Protein AF-A0A915KDW7-F1 (afdb_monomer_lite)

InterPro domains:
  IPR001881 EGF-like calcium-binding domain [SM00179] (19-62)
  IPR049883 NOTCH1, EGF-like calcium-binding domain [PF07645] (20-56)

Structure (mmCIF, N/CA/C/O backbone):
data_AF-A0A915KDW7-F1
#
_entry.id   AF-A0A915KDW7-F1
#
loop_
_atom_site.group_PDB
_atom_site.id
_atom_site.type_symbol
_atom_site.label_atom_id
_atom_site.label_alt_id
_atom_site.label_comp_id
_atom_site.label_asym_id
_atom_site.label_entity_id
_atom_site.label_seq_id
_atom_site.pdbx_PDB_ins_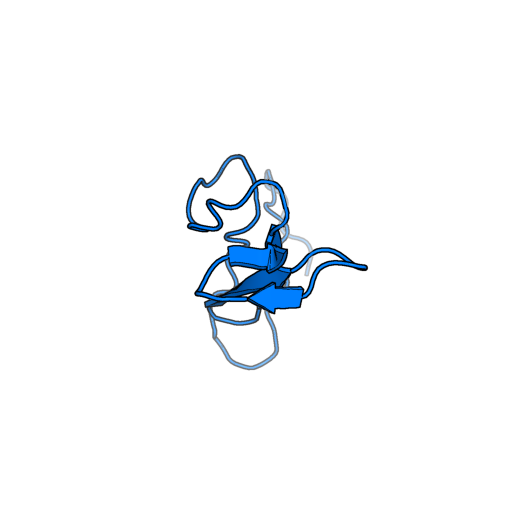code
_atom_site.Cartn_x
_atom_site.Cartn_y
_atom_site.Cartn_z
_atom_site.occupancy
_atom_site.B_iso_or_equiv
_atom_site.auth_seq_id
_atom_site.auth_comp_id
_atom_site.auth_asym_id
_atom_site.auth_atom_id
_atom_site.pdbx_PDB_model_num
ATOM 1 N N . MET A 1 1 ? 21.944 -17.595 -14.006 1.00 40.28 1 MET A N 1
ATOM 2 C CA . MET A 1 1 ? 23.226 -16.885 -13.791 1.00 40.28 1 MET A CA 1
ATOM 3 C C . MET A 1 1 ? 23.250 -16.236 -12.406 1.00 40.28 1 MET A C 1
ATOM 5 O O . MET A 1 1 ? 22.368 -15.438 -12.091 1.00 40.28 1 MET A O 1
ATOM 9 N N . ALA A 1 2 ? 24.229 -16.585 -11.567 1.00 39.88 2 ALA A N 1
ATOM 10 C CA . ALA A 1 2 ? 24.465 -15.950 -10.271 1.00 39.88 2 ALA A CA 1
ATOM 11 C C . ALA A 1 2 ? 25.585 -14.900 -10.410 1.00 39.88 2 ALA A C 1
ATOM 13 O O . ALA A 1 2 ? 26.707 -15.268 -10.734 1.00 39.88 2 ALA A O 1
ATOM 14 N N . ILE A 1 3 ? 25.289 -13.610 -10.210 1.00 56.84 3 ILE A N 1
ATOM 15 C CA . ILE A 1 3 ? 26.313 -12.562 -10.088 1.00 56.84 3 ILE A CA 1
ATOM 16 C C . ILE A 1 3 ? 26.595 -12.309 -8.603 1.00 56.84 3 ILE A C 1
ATOM 18 O O . ILE A 1 3 ? 25.680 -12.061 -7.829 1.00 56.84 3 ILE A O 1
ATOM 22 N N . ASN A 1 4 ? 27.854 -12.419 -8.195 1.00 48.16 4 ASN A N 1
ATOM 23 C CA . ASN A 1 4 ? 28.313 -12.112 -6.843 1.00 48.16 4 ASN A CA 1
ATOM 24 C C . ASN A 1 4 ? 28.320 -10.586 -6.627 1.00 48.16 4 ASN A C 1
ATOM 26 O O . ASN A 1 4 ? 29.090 -9.876 -7.265 1.00 48.16 4 ASN A O 1
ATOM 30 N N . GLY A 1 5 ? 27.456 -10.098 -5.738 1.00 52.75 5 GLY A N 1
ATOM 31 C CA . GLY A 1 5 ? 27.314 -8.702 -5.297 1.00 52.75 5 GLY A CA 1
ATOM 32 C C . GLY A 1 5 ? 26.211 -8.630 -4.229 1.00 52.75 5 GLY A C 1
ATOM 33 O O . GLY A 1 5 ? 25.504 -9.629 -4.075 1.00 52.75 5 GLY A O 1
ATOM 34 N N . PRO A 1 6 ? 26.029 -7.530 -3.469 1.00 50.56 6 PRO A N 1
ATOM 35 C CA . PRO A 1 6 ? 24.943 -7.411 -2.492 1.00 50.56 6 PRO A CA 1
ATOM 36 C C . PRO A 1 6 ? 23.622 -7.292 -3.265 1.00 50.56 6 PRO A C 1
ATOM 38 O O . PRO A 1 6 ? 23.130 -6.206 -3.563 1.00 50.56 6 PRO A O 1
ATOM 41 N N . ARG A 1 7 ? 23.126 -8.433 -3.749 1.00 50.69 7 ARG A N 1
ATOM 42 C CA . ARG A 1 7 ? 22.065 -8.509 -4.745 1.00 50.69 7 ARG A CA 1
ATOM 43 C C . ARG A 1 7 ? 20.737 -8.199 -4.081 1.00 50.69 7 ARG A C 1
ATOM 45 O O . ARG A 1 7 ? 20.134 -9.060 -3.451 1.00 50.69 7 ARG A O 1
ATOM 52 N N . CYS A 1 8 ? 20.251 -6.990 -4.321 1.00 48.56 8 CYS A N 1
ATOM 53 C CA . CYS A 1 8 ? 18.821 -6.740 -4.347 1.00 48.56 8 CYS A CA 1
ATOM 54 C C . CYS A 1 8 ? 18.215 -7.705 -5.387 1.00 48.56 8 CYS A C 1
ATOM 56 O O . CYS A 1 8 ? 18.617 -7.705 -6.555 1.00 48.56 8 CYS A O 1
ATOM 58 N N . SER A 1 9 ? 17.346 -8.605 -4.933 1.00 52.88 9 SER A N 1
ATOM 59 C CA . SER A 1 9 ? 16.769 -9.711 -5.701 1.00 52.88 9 SER A CA 1
ATOM 60 C C . SER A 1 9 ? 15.793 -9.216 -6.772 1.00 52.88 9 SER A C 1
ATOM 62 O O . SER A 1 9 ? 14.585 -9.376 -6.634 1.00 52.88 9 SER A O 1
ATOM 64 N N . LEU A 1 10 ? 16.294 -8.617 -7.855 1.00 51.22 10 LEU A N 1
ATOM 65 C CA . LEU A 1 10 ? 15.460 -8.268 -9.003 1.00 51.22 10 LEU A CA 1
ATOM 66 C C . LEU A 1 10 ? 15.137 -9.539 -9.806 1.00 51.22 10 LEU A C 1
ATOM 68 O O . LEU A 1 10 ? 15.941 -10.003 -10.619 1.00 51.22 10 LEU A O 1
ATOM 72 N N . HIS A 1 11 ? 13.968 -10.127 -9.550 1.00 52.97 11 HIS A N 1
ATOM 73 C CA . HIS A 1 11 ? 13.334 -11.061 -10.479 1.00 52.97 11 HIS A CA 1
ATOM 74 C C . HIS A 1 11 ? 12.993 -10.282 -11.755 1.00 52.97 11 HIS A C 1
ATOM 76 O O . HIS A 1 11 ? 12.119 -9.423 -11.739 1.00 52.97 11 HIS A O 1
ATOM 82 N N . LEU A 1 12 ? 13.722 -10.544 -12.841 1.00 54.19 12 LEU A N 1
ATOM 83 C CA . LEU A 1 12 ? 13.484 -9.932 -14.144 1.00 54.19 12 LEU A CA 1
ATOM 84 C C . LEU A 1 12 ? 12.492 -10.826 -14.919 1.00 54.19 12 LEU A C 1
ATOM 86 O O . LEU A 1 12 ? 12.874 -11.934 -15.305 1.00 54.19 12 LEU A O 1
ATOM 90 N N . PRO A 1 13 ? 11.225 -10.420 -15.121 1.00 55.38 13 PRO A N 1
ATOM 91 C CA . PRO A 1 13 ? 10.305 -11.140 -16.003 1.00 55.38 13 PRO A CA 1
ATOM 92 C C . PRO A 1 13 ? 10.778 -11.049 -17.470 1.00 55.38 13 PRO A C 1
ATOM 94 O O . PRO A 1 13 ? 11.582 -10.173 -17.803 1.00 55.38 13 PRO A O 1
ATOM 97 N N . PRO A 1 14 ? 10.294 -11.923 -18.376 1.00 61.47 14 PRO A N 1
ATOM 98 C CA . PRO A 1 14 ? 10.844 -12.118 -19.729 1.00 61.47 14 PRO A CA 1
ATOM 99 C C . PRO A 1 14 ? 10.694 -10.935 -20.712 1.00 61.47 14 PRO A C 1
ATOM 101 O O . PRO A 1 14 ? 10.913 -11.108 -21.907 1.00 61.47 14 PRO A O 1
ATOM 104 N N . ALA A 1 15 ? 10.349 -9.732 -20.250 1.00 57.84 15 ALA A N 1
ATOM 105 C CA . ALA A 1 15 ? 9.995 -8.600 -21.099 1.00 57.84 15 ALA A CA 1
ATOM 106 C C . ALA A 1 15 ? 10.642 -7.274 -20.662 1.00 57.84 15 ALA A C 1
ATOM 108 O O . ALA A 1 15 ? 9.936 -6.288 -20.567 1.00 57.84 15 ALA A O 1
ATOM 109 N N . GLY A 1 16 ? 11.947 -7.219 -20.363 1.00 60.62 16 GLY A N 1
ATOM 110 C CA . GLY A 1 16 ? 12.727 -5.959 -20.293 1.00 60.62 16 GLY A CA 1
ATOM 111 C C . GLY A 1 16 ? 12.230 -4.841 -19.353 1.00 60.62 16 GLY A C 1
ATOM 112 O O . GLY A 1 16 ? 12.783 -3.746 -19.358 1.00 60.62 16 GLY A O 1
ATOM 113 N N . VAL A 1 17 ? 11.201 -5.098 -18.553 1.00 66.69 17 VAL A N 1
ATOM 114 C CA . VAL A 1 17 ? 10.590 -4.155 -17.627 1.00 66.69 17 VAL A CA 1
ATOM 115 C C . VAL A 1 17 ? 11.358 -4.227 -16.323 1.00 66.69 17 VAL A C 1
ATOM 117 O O . VAL A 1 17 ? 11.473 -5.288 -15.703 1.00 66.69 17 VAL A O 1
ATOM 120 N N . ILE A 1 18 ? 11.933 -3.092 -15.930 1.00 71.56 18 ILE A N 1
ATOM 121 C CA . ILE A 1 18 ? 12.545 -2.963 -14.615 1.00 71.56 18 ILE A CA 1
ATOM 122 C C . ILE A 1 18 ? 11.459 -3.214 -13.565 1.00 71.56 18 ILE A C 1
ATOM 124 O O . ILE A 1 18 ? 10.417 -2.567 -13.562 1.00 71.56 18 ILE A O 1
ATOM 128 N N . HIS A 1 19 ? 11.689 -4.201 -12.708 1.00 7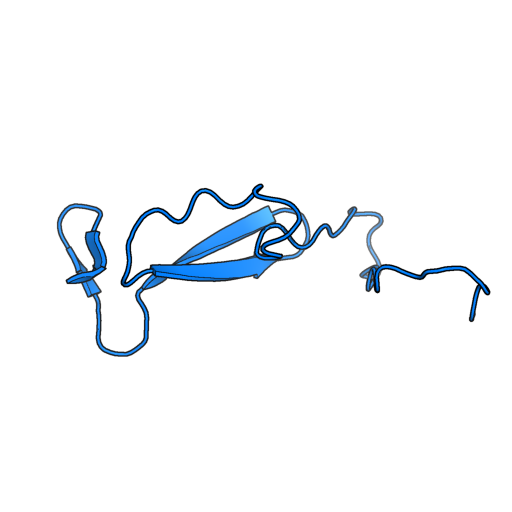7.62 19 HIS A N 1
ATOM 129 C CA . HIS A 1 19 ? 10.810 -4.505 -11.590 1.00 77.62 19 HIS A CA 1
ATOM 130 C C . HIS A 1 19 ? 11.485 -3.984 -10.333 1.00 77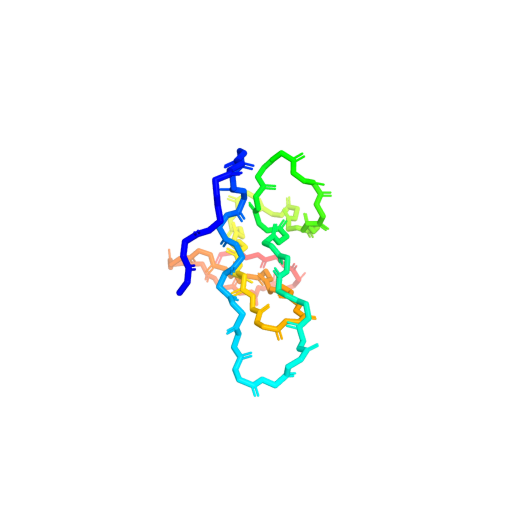.62 19 HIS A C 1
ATOM 132 O O . HIS A 1 19 ? 12.488 -4.544 -9.897 1.00 77.62 19 HIS A O 1
ATOM 138 N N . ILE A 1 20 ? 11.013 -2.866 -9.800 1.00 84.50 20 ILE A N 1
ATOM 139 C CA . ILE A 1 20 ? 11.508 -2.334 -8.533 1.00 84.50 20 ILE A CA 1
ATOM 140 C C . ILE A 1 20 ? 10.428 -2.645 -7.512 1.00 84.50 20 ILE A C 1
ATOM 142 O O . ILE A 1 20 ? 9.278 -2.386 -7.803 1.00 84.50 20 ILE A O 1
ATOM 146 N N . ASN A 1 21 ? 10.783 -3.162 -6.339 1.00 85.25 21 ASN A N 1
ATOM 147 C CA . ASN A 1 21 ? 9.779 -3.361 -5.303 1.00 85.25 21 ASN A CA 1
ATOM 148 C C . ASN A 1 21 ? 9.487 -2.021 -4.617 1.00 85.25 21 ASN A C 1
ATOM 150 O O . ASN A 1 21 ? 10.275 -1.580 -3.774 1.00 85.25 21 ASN A O 1
ATOM 154 N N . GLU A 1 22 ? 8.401 -1.343 -4.991 1.00 89.19 22 GLU A N 1
ATOM 155 C CA . GLU A 1 22 ? 8.015 -0.070 -4.366 1.00 89.19 22 GLU A CA 1
ATOM 156 C C . GLU A 1 22 ? 7.465 -0.238 -2.943 1.00 89.19 22 GLU A C 1
ATOM 158 O O . GLU A 1 22 ? 7.451 0.732 -2.181 1.00 89.19 22 GLU A O 1
ATOM 163 N N . CYS A 1 23 ? 7.051 -1.456 -2.579 1.00 89.25 23 CYS A N 1
ATOM 164 C CA . CYS A 1 23 ? 6.563 -1.821 -1.249 1.00 89.25 23 CYS A CA 1
ATOM 165 C C . CYS A 1 23 ? 7.687 -2.060 -0.232 1.00 89.25 23 CYS A C 1
ATOM 167 O O . CYS A 1 23 ? 7.413 -2.220 0.959 1.00 89.25 23 CYS A O 1
ATOM 169 N N . ASP A 1 24 ? 8.944 -2.098 -0.681 1.00 89.94 24 ASP A N 1
ATOM 170 C CA . ASP A 1 24 ? 10.092 -2.220 0.200 1.00 89.94 24 ASP A CA 1
ATOM 171 C C . ASP A 1 24 ? 10.216 -0.965 1.092 1.00 89.94 24 ASP A C 1
ATOM 173 O O . ASP A 1 24 ? 10.323 0.162 0.585 1.00 89.94 24 ASP A O 1
ATOM 177 N N . PRO A 1 25 ? 10.229 -1.129 2.428 1.00 81.25 25 PRO A N 1
ATOM 178 C CA . PRO A 1 25 ? 10.224 -0.007 3.359 1.00 81.25 25 PRO A CA 1
ATOM 179 C C . PRO A 1 25 ? 11.520 0.808 3.326 1.00 81.25 25 PRO A C 1
ATOM 181 O O . PRO A 1 25 ? 11.541 1.905 3.871 1.00 81.25 25 PRO A O 1
ATOM 184 N N . MET A 1 26 ? 12.599 0.317 2.708 1.00 82.00 26 MET A N 1
ATOM 185 C CA . MET A 1 26 ? 13.827 1.096 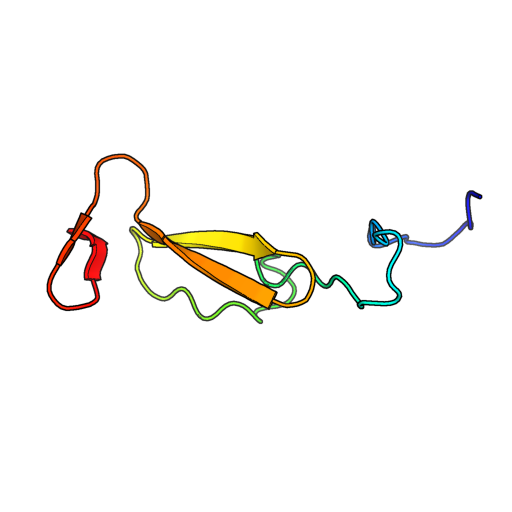2.536 1.00 82.00 26 MET A CA 1
ATOM 186 C C . MET A 1 26 ? 13.766 2.014 1.315 1.00 82.00 26 MET A C 1
ATOM 188 O O . MET A 1 26 ? 14.563 2.949 1.225 1.00 82.00 26 MET A O 1
ATOM 192 N N . ARG A 1 27 ? 12.850 1.770 0.366 1.00 79.81 27 ARG A N 1
ATOM 193 C CA . ARG A 1 27 ? 12.749 2.563 -0.868 1.00 79.81 27 ARG A CA 1
ATOM 194 C C . ARG A 1 27 ? 11.781 3.739 -0.760 1.00 79.81 27 ARG A C 1
ATOM 196 O O . ARG A 1 27 ? 11.992 4.722 -1.464 1.00 79.81 27 ARG A O 1
ATOM 203 N N . PHE A 1 28 ? 10.761 3.657 0.100 1.00 78.50 28 PHE A N 1
ATOM 204 C CA . PHE A 1 28 ? 9.753 4.715 0.302 1.00 78.50 28 PHE A CA 1
ATOM 205 C C . PHE A 1 28 ? 9.100 5.218 -1.004 1.00 78.50 28 PHE A C 1
ATOM 207 O O . PHE A 1 28 ? 8.813 6.405 -1.150 1.00 78.50 28 PHE A O 1
ATOM 214 N N . ILE A 1 29 ? 8.884 4.323 -1.975 1.00 83.88 29 ILE A N 1
ATOM 215 C CA . ILE A 1 29 ? 8.320 4.681 -3.289 1.00 83.88 29 ILE A CA 1
ATOM 216 C C . ILE A 1 29 ? 6.794 4.529 -3.291 1.00 83.88 29 ILE A C 1
ATOM 218 O O . ILE A 1 29 ? 6.097 5.370 -3.861 1.00 83.88 29 ILE A O 1
ATOM 222 N N . ALA A 1 30 ? 6.258 3.492 -2.639 1.00 85.38 30 ALA A N 1
ATOM 223 C CA . ALA A 1 30 ? 4.819 3.283 -2.560 1.00 85.38 30 ALA A CA 1
ATOM 224 C C . ALA A 1 30 ? 4.129 4.324 -1.665 1.00 85.38 30 ALA A C 1
ATOM 226 O O . ALA A 1 30 ? 4.445 4.463 -0.483 1.00 85.38 30 ALA A O 1
ATOM 227 N N . ASN A 1 31 ? 3.128 5.019 -2.211 1.00 83.75 31 ASN A N 1
ATOM 228 C CA . ASN A 1 31 ? 2.310 5.992 -1.481 1.00 83.75 31 ASN A CA 1
ATOM 229 C C . ASN A 1 31 ? 1.007 5.359 -0.948 1.00 83.75 31 ASN A C 1
ATOM 231 O O . ASN A 1 31 ? -0.092 5.836 -1.220 1.00 83.75 31 ASN A O 1
ATOM 235 N N . CYS A 1 32 ? 1.118 4.250 -0.211 1.00 86.19 32 CYS A N 1
ATOM 236 C CA . CYS A 1 32 ? -0.022 3.644 0.485 1.00 86.19 32 CYS A CA 1
ATOM 237 C C . CYS A 1 32 ? -0.123 4.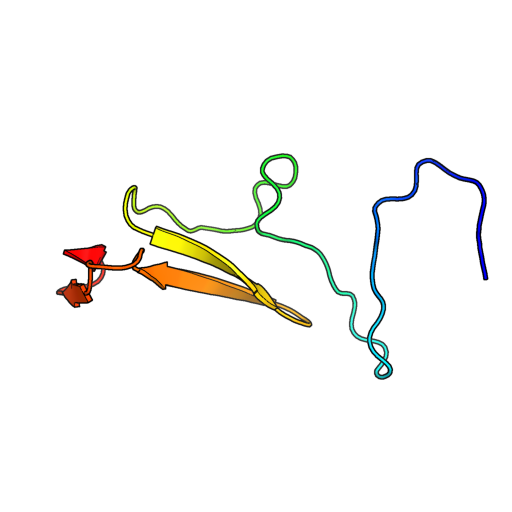260 1.886 1.00 86.19 32 CYS A C 1
ATOM 239 O O . CYS A 1 32 ? 0.604 3.869 2.798 1.00 86.19 32 CYS A O 1
ATOM 241 N N . THR A 1 33 ? -0.967 5.279 2.041 1.00 80.69 33 THR A N 1
ATOM 242 C CA . THR A 1 33 ? -1.021 6.108 3.261 1.00 80.69 33 THR A CA 1
ATOM 243 C C . THR A 1 33 ? -2.021 5.600 4.298 1.00 80.69 33 THR A C 1
ATOM 245 O O . THR A 1 33 ? -1.965 6.003 5.462 1.00 80.69 33 THR A O 1
ATOM 248 N N . GLY A 1 34 ? -2.922 4.689 3.928 1.00 81.38 34 GLY A N 1
ATOM 249 C CA . GLY A 1 34 ? -3.874 4.097 4.855 1.00 81.38 34 GLY A CA 1
ATOM 250 C C . GLY A 1 34 ? -3.255 3.001 5.728 1.00 81.38 34 GLY A C 1
ATOM 251 O O . GLY A 1 34 ? -2.707 2.023 5.237 1.00 81.38 34 GLY A O 1
ATOM 252 N N . VAL A 1 35 ? -3.471 3.074 7.048 1.00 83.69 35 VAL A N 1
ATOM 253 C CA . VAL A 1 35 ? -3.083 2.037 8.047 1.00 83.69 35 VAL A CA 1
ATOM 254 C C . VAL A 1 35 ? -3.636 0.635 7.716 1.00 83.69 35 VAL A C 1
ATOM 256 O O . VAL A 1 35 ? -3.125 -0.407 8.135 1.00 83.69 35 VAL A O 1
ATOM 259 N N . ARG A 1 36 ? -4.713 0.631 6.946 1.00 90.50 36 ARG A N 1
ATOM 260 C CA . ARG A 1 36 ? -5.561 -0.479 6.509 1.00 90.50 36 ARG A CA 1
ATOM 261 C C . ARG A 1 36 ? -5.369 -0.811 5.027 1.00 90.50 36 ARG A C 1
ATOM 263 O O . ARG A 1 36 ? -6.067 -1.663 4.491 1.00 90.50 36 ARG A O 1
ATOM 270 N N . GLU A 1 37 ? -4.404 -0.160 4.387 1.00 91.69 37 GLU A N 1
ATOM 271 C CA . GLU A 1 37 ? -3.939 -0.487 3.048 1.00 91.69 37 GLU A CA 1
ATOM 272 C C . GLU A 1 37 ? -2.749 -1.450 3.118 1.00 91.69 37 GLU A C 1
ATOM 274 O O . GLU A 1 37 ? -2.028 -1.542 4.116 1.00 91.69 37 GLU A O 1
ATOM 279 N N . GLN A 1 38 ? -2.574 -2.203 2.046 1.00 91.25 38 GLN A N 1
ATOM 280 C CA . GLN A 1 38 ? -1.480 -3.114 1.795 1.00 91.25 38 GLN A CA 1
ATOM 281 C C . GLN A 1 38 ? -0.908 -2.786 0.421 1.00 91.25 38 GLN A C 1
ATOM 283 O O . GLN A 1 38 ? -1.647 -2.632 -0.550 1.00 91.25 38 GLN A O 1
ATOM 288 N N . CYS A 1 39 ? 0.413 -2.656 0.367 1.00 91.38 39 CYS A N 1
ATOM 289 C CA . CYS A 1 39 ? 1.128 -2.479 -0.883 1.00 91.38 39 CYS A CA 1
ATOM 290 C C . CYS A 1 39 ? 1.326 -3.836 -1.567 1.00 91.38 39 CYS A C 1
ATOM 292 O O . CYS A 1 39 ? 1.750 -4.802 -0.928 1.00 91.38 39 CYS A O 1
ATOM 294 N N . GLU A 1 40 ? 1.025 -3.883 -2.857 1.00 91.19 40 GLU A N 1
ATOM 295 C CA . GLU A 1 40 ? 1.228 -5.009 -3.755 1.00 91.19 40 GLU A CA 1
ATOM 296 C C . GLU A 1 40 ? 2.203 -4.587 -4.856 1.00 91.19 40 GLU A C 1
ATOM 298 O O . GLU A 1 40 ? 1.910 -3.705 -5.665 1.00 91.19 40 GLU A O 1
ATOM 303 N N . ASP A 1 41 ? 3.368 -5.225 -4.858 1.00 86.62 41 ASP A N 1
ATOM 304 C CA . ASP A 1 41 ? 4.415 -5.060 -5.861 1.00 86.62 41 ASP A CA 1
ATOM 305 C C . ASP A 1 41 ? 3.967 -5.702 -7.180 1.00 86.62 41 ASP A C 1
ATOM 307 O O . ASP A 1 41 ? 3.482 -6.841 -7.191 1.00 86.62 41 ASP A O 1
ATOM 311 N N . THR A 1 42 ? 4.073 -4.978 -8.294 1.00 85.19 42 THR A N 1
ATOM 312 C CA . THR A 1 42 ? 3.671 -5.479 -9.612 1.00 85.19 42 THR A CA 1
ATOM 313 C C . THR A 1 42 ? 4.743 -5.209 -10.658 1.00 85.19 42 THR A C 1
ATOM 315 O O . THR A 1 42 ? 5.558 -4.298 -10.570 1.00 85.19 42 THR A O 1
ATOM 318 N N . ILE A 1 43 ? 4.740 -5.996 -11.729 1.00 83.31 43 ILE A N 1
ATOM 319 C CA . ILE A 1 43 ? 5.710 -5.808 -12.804 1.00 83.31 43 ILE A CA 1
ATOM 320 C C . ILE A 1 43 ? 5.499 -4.436 -13.466 1.00 83.31 43 ILE A C 1
ATOM 322 O O . ILE A 1 43 ? 4.537 -4.234 -14.204 1.00 83.31 43 ILE A O 1
ATOM 326 N N . GLY A 1 44 ? 6.432 -3.514 -13.208 1.00 78.56 44 GLY A N 1
ATOM 327 C CA . GLY A 1 44 ? 6.439 -2.150 -13.738 1.00 78.56 44 GLY A CA 1
ATOM 328 C C . GLY A 1 44 ? 5.632 -1.122 -12.933 1.00 78.56 44 GLY A C 1
ATOM 329 O O . GLY A 1 44 ? 5.517 0.012 -13.401 1.00 78.56 44 GLY A O 1
ATOM 330 N N . SER A 1 45 ? 5.050 -1.481 -11.780 1.00 85.69 45 SER A N 1
ATOM 331 C CA . SER A 1 45 ? 4.308 -0.549 -10.913 1.00 85.69 45 SER A CA 1
ATOM 332 C C . SER A 1 45 ? 4.009 -1.149 -9.532 1.00 85.69 45 SER A C 1
ATOM 334 O O . SER A 1 45 ? 4.329 -2.296 -9.259 1.00 85.69 45 SER A O 1
ATOM 336 N N . TYR A 1 46 ? 3.228 -0.448 -8.715 1.00 88.62 46 TYR A N 1
ATOM 337 C CA . TYR A 1 46 ? 2.662 -0.978 -7.478 1.00 88.62 46 TYR A CA 1
ATOM 338 C C . TYR A 1 46 ? 1.173 -0.666 -7.368 1.00 88.62 46 TYR A C 1
ATOM 340 O O . TYR A 1 46 ? 0.635 0.222 -8.036 1.00 88.62 46 TYR A O 1
ATOM 348 N N . LYS A 1 47 ? 0.492 -1.389 -6.483 1.00 90.50 47 LYS A N 1
ATOM 349 C CA . LYS A 1 47 ? -0.905 -1.148 -6.123 1.00 90.50 47 LYS A CA 1
ATOM 350 C C . LYS A 1 47 ? -1.063 -1.047 -4.615 1.00 90.50 47 LYS A C 1
ATOM 352 O O . LYS A 1 47 ? -0.438 -1.785 -3.870 1.00 90.50 47 LYS A O 1
ATOM 357 N N . CYS A 1 48 ? -1.936 -0.150 -4.167 1.00 91.75 48 CYS A N 1
ATOM 358 C CA . CYS A 1 48 ? -2.395 -0.112 -2.782 1.00 91.75 48 CYS A CA 1
ATOM 359 C C . CYS A 1 48 ? -3.795 -0.720 -2.723 1.00 91.75 48 CYS A C 1
ATOM 361 O O . CYS A 1 48 ? -4.739 -0.147 -3.281 1.00 91.75 48 CYS A O 1
ATOM 363 N N . SER A 1 49 ? -3.931 -1.854 -2.050 1.00 91.25 49 SER A N 1
ATOM 364 C CA . SER A 1 49 ? -5.194 -2.569 -1.859 1.00 91.25 49 SER A CA 1
ATOM 365 C C . SER A 1 49 ? -5.606 -2.557 -0.395 1.00 91.25 49 SER A C 1
ATOM 367 O O . SER A 1 49 ? -4.788 -2.331 0.490 1.00 91.25 49 SER A O 1
ATOM 369 N N . CYS A 1 50 ? -6.886 -2.766 -0.111 1.00 93.81 50 CYS A N 1
ATOM 370 C CA . CYS A 1 50 ? -7.350 -2.868 1.268 1.00 93.81 50 CYS A CA 1
ATOM 371 C C . CYS A 1 50 ? -6.900 -4.195 1.881 1.00 93.81 50 CYS A C 1
ATOM 373 O O . CYS A 1 50 ? -6.933 -5.231 1.215 1.00 93.81 50 CYS A O 1
ATOM 375 N N . LYS A 1 51 ? -6.478 -4.169 3.150 1.00 92.00 51 LYS A N 1
ATOM 376 C CA . LYS A 1 51 ? -6.194 -5.392 3.909 1.00 92.00 51 LYS A CA 1
ATOM 377 C C . LYS A 1 51 ? -7.433 -6.283 3.938 1.00 92.00 51 LYS A C 1
ATOM 379 O O . LYS A 1 51 ? -8.562 -5.801 3.875 1.00 92.00 51 LYS A O 1
ATOM 384 N N . GLN A 1 52 ? -7.219 -7.587 4.079 1.00 91.44 52 GLN A N 1
ATOM 385 C CA . GLN A 1 52 ? -8.322 -8.537 4.152 1.00 91.44 52 GLN A CA 1
ATOM 386 C C . GLN A 1 52 ? -9.303 -8.164 5.274 1.00 91.44 52 GLN A C 1
ATOM 388 O O . GLN A 1 52 ? -8.896 -7.931 6.411 1.00 91.44 52 GLN A O 1
ATOM 393 N N . GLY A 1 53 ? -10.590 -8.100 4.926 1.00 92.75 53 GLY A N 1
ATOM 394 C CA . GLY A 1 53 ? -11.663 -7.676 5.828 1.00 92.75 53 GLY A CA 1
ATOM 395 C C . GLY A 1 53 ? -12.004 -6.183 5.776 1.00 92.75 53 GLY A C 1
ATOM 396 O O . GLY A 1 53 ? -12.965 -5.795 6.427 1.00 92.75 53 GLY A O 1
ATOM 397 N N . PHE A 1 54 ? -11.271 -5.375 5.001 1.00 91.50 54 PHE A N 1
ATOM 398 C CA . PHE A 1 54 ? -11.564 -3.958 4.768 1.00 91.50 54 PHE A CA 1
ATOM 399 C C . PHE A 1 54 ? -11.972 -3.716 3.313 1.00 91.50 54 PHE A C 1
ATO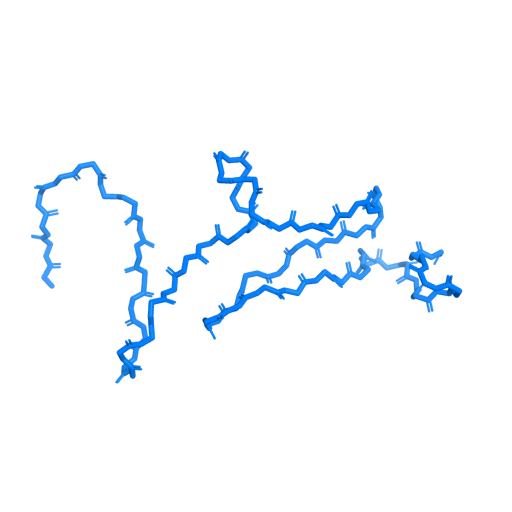M 401 O O . PHE A 1 54 ? -11.413 -4.315 2.389 1.00 91.50 54 PHE A O 1
ATOM 408 N N . GLU A 1 55 ? -12.898 -2.791 3.094 1.00 90.44 55 GLU A N 1
ATOM 409 C CA . GLU A 1 55 ? -13.403 -2.423 1.773 1.00 90.44 55 GLU A CA 1
ATOM 410 C C . GLU A 1 55 ? -13.106 -0.959 1.458 1.00 90.44 55 GLU A C 1
ATOM 412 O O . GLU A 1 55 ? -13.186 -0.080 2.314 1.00 90.44 55 GLU A O 1
ATOM 417 N N . ARG A 1 56 ? -12.782 -0.646 0.199 1.00 86.88 56 ARG A N 1
ATOM 418 C CA . ARG A 1 56 ? -12.531 0.747 -0.189 1.00 86.88 56 ARG A CA 1
ATOM 419 C C . ARG A 1 56 ? -13.849 1.527 -0.181 1.00 86.88 56 ARG A C 1
ATOM 421 O O . ARG A 1 56 ? -14.631 1.435 -1.124 1.00 86.88 56 ARG A O 1
ATOM 428 N N . ARG A 1 57 ? -14.064 2.345 0.847 1.00 89.50 57 ARG A N 1
ATOM 429 C CA . ARG A 1 57 ? -15.209 3.243 0.999 1.00 89.50 57 ARG A CA 1
ATOM 430 C C . ARG A 1 57 ? -14.731 4.695 1.067 1.00 89.50 57 ARG A C 1
ATOM 432 O O . ARG A 1 57 ? -13.832 5.037 1.827 1.00 89.50 57 ARG A O 1
ATOM 439 N N . ASN A 1 58 ? -15.293 5.561 0.221 1.00 86.81 58 ASN A N 1
ATOM 440 C CA . ASN A 1 58 ? -14.931 6.986 0.139 1.00 86.81 58 ASN A CA 1
ATOM 441 C C . ASN A 1 58 ? -13.418 7.264 -0.020 1.00 86.81 58 ASN A C 1
ATOM 443 O O . ASN A 1 58 ? -12.914 8.263 0.482 1.00 86.81 58 ASN A O 1
ATOM 447 N N . GLY A 1 59 ? -12.682 6.382 -0.707 1.00 83.25 59 GLY A N 1
ATOM 448 C CA . GLY A 1 59 ? -11.234 6.533 -0.911 1.00 83.25 59 GLY A CA 1
ATOM 449 C C . GLY A 1 59 ? -10.359 6.016 0.235 1.00 83.25 59 GLY A C 1
ATOM 450 O O . GLY A 1 59 ? -9.140 6.088 0.132 1.00 83.25 59 GLY A O 1
ATOM 451 N N . PHE A 1 60 ? -10.945 5.429 1.280 1.00 84.19 60 PHE A N 1
ATOM 452 C CA . PHE A 1 60 ? -10.222 4.815 2.393 1.00 84.19 60 PHE A CA 1
ATOM 453 C C . PHE A 1 60 ? -10.703 3.374 2.617 1.00 84.19 60 PHE A C 1
ATOM 455 O O . PHE A 1 60 ? -11.835 3.047 2.295 1.00 84.19 60 PHE A O 1
ATOM 462 N N . CYS A 1 61 ? -9.871 2.487 3.161 1.00 90.31 61 CYS A N 1
ATOM 463 C CA . CYS A 1 61 ? -10.277 1.085 3.358 1.00 90.31 61 CYS A CA 1
ATOM 464 C C . CYS A 1 61 ? -11.035 0.852 4.675 1.00 90.31 61 CYS A C 1
ATOM 466 O O . CYS A 1 61 ? -10.386 0.575 5.664 1.00 90.31 61 CYS A O 1
ATOM 468 N N . GLU A 1 62 ? -12.358 0.979 4.731 1.00 87.38 62 GLU A N 1
ATOM 469 C CA . GLU A 1 62 ? -13.181 0.822 5.952 1.00 87.38 62 GLU A CA 1
ATOM 470 C C . GLU A 1 62 ? -13.548 -0.608 6.327 1.00 87.38 62 GLU A C 1
ATOM 472 O O . GLU A 1 62 ? -13.701 -1.446 5.415 1.00 87.38 62 GLU A O 1
#

pLDDT: mean 77.3, std 15.89, range [39.88, 93.81]

Organism: Romanomermis culicivorax (NCBI:txid13658)

Secondary structure (DSSP, 8-state):
----SS-------SS------TT-TTT-------TTEEEEEETTEEEEEEPTT--EETTEE-

Sequence (62 aa):
MAINGPRCSLHLPPAGVIHINECDPMRFIANCTGVREQCEDTIGSYKCSCKQGFERRNGFCE

Foldseek 3Di:
DDDDDPDPPFPDPPPPQGFDFCQPPVNVNDPQPAPQWDWAGDRNDIDTDGHPPFPQDPNYTD

Radius of gyration: 14.73 Å; chains: 1; bounding box: 44×24×29 Å